Protein AF-A0AAW4PKS8-F1 (afdb_monomer_lite)

Radius of gyration: 24.44 Å; chains: 1; bounding box: 50×35×92 Å

Foldseek 3Di:
DDDDDDDDDDPPPDPPPPPPLVPDPPPDQLQVQLLVLVVLVVVLVVQCVPDDPPHPCNVVSVVSCVVSVVSNVVSLVVNLVVLQVSAPPRDDPVNVVVVSVVQSVCCVPPVDDGPPCPPPRHDD

Organism: NCBI:txid2487747

Sequence (124 aa):
MSCESSNPPRREREPPASDASRGRVPTHNWRPTVVHGAVLWALLLGAALAVPAGHPLELGVAVAGVFVLPVLPVALCCDYRQARRAGTCGPGVAAYLANLARDVRTTLTRGDALGSERRAFDSC

pLDDT: mean 70.2, std 19.13, range [31.42, 94.56]

Secondary structure (DSSP, 8-state):
------PPP-------S-STTSS---SS--HHHHHHHHHHHHHHHHHHHHSPTT-THHHHHHHHHHHHTTHHHHHHHHHHHHHHHH-SS---HHHHHHHHHHHHHHHHHH---TTTT--SSS--

Structure (mmCIF, N/CA/C/O backbone):
data_AF-A0AAW4PKS8-F1
#
_entry.id   AF-A0AAW4PKS8-F1
#
loop_
_atom_site.group_PDB
_atom_site.id
_atom_site.type_symbol
_atom_site.label_atom_id
_atom_site.label_alt_id
_atom_site.label_comp_id
_atom_site.label_asym_id
_atom_site.label_entity_id
_atom_site.label_seq_id
_atom_site.pdbx_PDB_ins_code
_atom_site.Cartn_x
_atom_site.Cartn_y
_atom_site.Cartn_z
_atom_site.occupancy
_atom_site.B_iso_or_equiv
_atom_site.auth_seq_id
_atom_site.auth_comp_id
_atom_site.auth_asym_id
_atom_site.auth_atom_id
_atom_site.pdbx_PDB_model_num
ATOM 1 N N . MET A 1 1 ? 36.293 -14.818 -65.220 1.00 34.94 1 MET A N 1
ATOM 2 C CA . MET A 1 1 ? 35.182 -15.662 -65.709 1.00 34.94 1 MET A CA 1
ATOM 3 C C . MET A 1 1 ? 35.012 -16.767 -64.674 1.00 34.94 1 MET A C 1
ATOM 5 O O . MET A 1 1 ? 35.881 -17.616 -64.587 1.00 34.94 1 MET A O 1
ATOM 9 N N . SER A 1 2 ? 34.273 -16.497 -63.598 1.00 35.00 2 SER A N 1
ATOM 10 C CA . SER A 1 2 ? 32.824 -16.722 -63.420 1.00 35.00 2 SER A CA 1
ATOM 11 C C . SER A 1 2 ? 32.550 -18.143 -62.923 1.00 35.00 2 SER A C 1
ATOM 13 O O . SER A 1 2 ? 32.521 -19.071 -63.717 1.00 35.00 2 SER A O 1
ATOM 15 N N . CYS A 1 3 ? 32.323 -18.283 -61.615 1.00 31.42 3 CYS A N 1
ATOM 16 C CA . CYS A 1 3 ? 31.514 -19.374 -61.079 1.00 31.42 3 CYS A CA 1
ATOM 17 C C . CYS A 1 3 ? 30.221 -18.751 -60.556 1.00 31.42 3 CYS A C 1
ATOM 19 O O . CYS A 1 3 ? 30.213 -17.991 -59.588 1.00 31.42 3 CYS A O 1
ATOM 21 N N . GLU A 1 4 ? 29.164 -19.024 -61.307 1.00 37.81 4 GLU A N 1
ATOM 22 C CA . GLU A 1 4 ? 27.775 -18.664 -61.078 1.00 37.81 4 GLU A CA 1
ATOM 23 C C . GLU A 1 4 ? 27.300 -19.222 -59.729 1.00 37.81 4 GLU A C 1
ATOM 25 O O . GLU A 1 4 ? 27.393 -20.423 -59.480 1.00 37.81 4 GLU A O 1
ATOM 30 N N . SER A 1 5 ? 26.803 -18.351 -58.847 1.00 36.41 5 SER A N 1
ATOM 31 C CA . SER A 1 5 ? 26.128 -18.752 -57.611 1.00 36.41 5 SER A CA 1
ATOM 32 C C . SER A 1 5 ? 24.624 -18.666 -57.839 1.00 36.41 5 SER A C 1
ATOM 34 O O . SER A 1 5 ? 24.058 -17.583 -57.995 1.00 36.41 5 SER A O 1
ATOM 36 N N . SER A 1 6 ? 23.989 -19.829 -57.916 1.00 41.91 6 SER A N 1
ATOM 37 C CA . SER A 1 6 ? 22.546 -19.994 -58.047 1.00 41.91 6 SER A CA 1
ATOM 38 C C . SER A 1 6 ? 21.850 -19.491 -56.773 1.00 41.91 6 SER A C 1
ATOM 40 O O . SER A 1 6 ? 22.020 -20.061 -55.698 1.00 41.91 6 SER A O 1
ATOM 42 N N . ASN A 1 7 ? 21.062 -18.417 -56.877 1.00 43.19 7 ASN A N 1
ATOM 43 C CA . ASN A 1 7 ? 20.226 -17.922 -55.777 1.00 43.19 7 ASN A CA 1
ATOM 44 C C . ASN A 1 7 ? 19.089 -18.914 -55.452 1.00 43.19 7 ASN A C 1
ATOM 46 O O . ASN A 1 7 ? 18.329 -19.258 -56.360 1.00 43.19 7 ASN A O 1
ATOM 50 N N . PRO A 1 8 ? 18.870 -19.303 -54.181 1.00 46.41 8 PRO A N 1
ATOM 51 C CA . PRO A 1 8 ? 17.580 -19.819 -53.735 1.00 46.41 8 PRO A CA 1
ATOM 52 C C . PRO A 1 8 ? 16.597 -18.659 -53.456 1.00 46.41 8 PRO A C 1
ATOM 54 O O . PRO A 1 8 ? 17.015 -17.508 -53.295 1.00 46.41 8 PRO A O 1
ATOM 57 N N . PRO A 1 9 ? 15.277 -18.926 -53.424 1.00 42.09 9 PRO A N 1
ATOM 58 C CA . PRO A 1 9 ? 14.260 -17.886 -53.475 1.00 42.09 9 PRO A CA 1
ATOM 59 C C . PRO A 1 9 ? 14.269 -17.013 -52.220 1.00 42.09 9 PRO A C 1
ATOM 61 O O . PRO A 1 9 ? 14.397 -17.486 -51.089 1.00 42.09 9 PRO A O 1
ATOM 64 N N . ARG A 1 10 ? 14.083 -15.714 -52.461 1.00 45.69 10 ARG A N 1
ATOM 65 C CA . ARG A 1 10 ? 13.855 -14.643 -51.491 1.00 45.69 10 ARG A CA 1
ATOM 66 C C . ARG A 1 10 ? 12.694 -15.022 -50.562 1.00 45.69 10 ARG A C 1
ATOM 68 O O . ARG A 1 10 ? 11.546 -14.707 -50.852 1.00 45.69 10 ARG A O 1
ATOM 75 N N . ARG A 1 11 ? 12.981 -15.678 -49.433 1.00 45.62 11 ARG A N 1
ATOM 76 C CA . ARG A 1 11 ? 12.100 -15.589 -48.264 1.00 45.62 11 ARG A CA 1
ATOM 77 C C . ARG A 1 11 ? 12.184 -14.147 -47.803 1.00 45.62 11 ARG A C 1
ATOM 79 O O . ARG A 1 11 ? 13.238 -13.705 -47.344 1.00 45.62 11 ARG A O 1
ATOM 86 N N . GLU A 1 12 ? 11.096 -13.419 -48.015 1.00 45.03 12 GLU A N 1
ATOM 87 C CA . GLU A 1 12 ? 10.825 -12.158 -47.346 1.00 45.03 12 GLU A CA 1
ATOM 88 C C . GLU A 1 12 ? 11.190 -12.338 -45.875 1.00 45.03 12 GLU A C 1
ATOM 90 O O . GLU A 1 12 ? 10.595 -13.136 -45.151 1.00 45.03 12 GLU A O 1
ATOM 95 N N . ARG A 1 13 ? 12.283 -11.681 -45.480 1.00 45.41 13 ARG A N 1
ATOM 96 C CA . ARG A 1 13 ? 12.653 -11.534 -44.083 1.00 45.41 13 ARG A CA 1
ATOM 97 C C . ARG A 1 13 ? 11.514 -10.753 -43.461 1.00 45.41 13 ARG A C 1
ATOM 99 O O . ARG A 1 13 ? 11.410 -9.544 -43.650 1.00 45.41 13 ARG A O 1
ATOM 106 N N . GLU A 1 14 ? 10.660 -11.496 -42.779 1.00 45.62 14 GLU A N 1
ATOM 107 C CA . GLU A 1 14 ? 9.773 -11.009 -41.744 1.00 45.62 14 GLU A CA 1
ATOM 108 C C . GLU A 1 14 ? 10.536 -9.936 -40.945 1.00 45.62 14 GLU A C 1
ATOM 110 O O . GLU A 1 14 ? 11.687 -10.178 -40.544 1.00 45.62 14 GLU A O 1
ATOM 115 N N . PRO A 1 15 ? 9.994 -8.711 -40.833 1.00 44.25 15 PRO A N 1
ATOM 116 C CA . PRO A 1 15 ? 10.688 -7.620 -40.169 1.00 44.25 15 PRO A CA 1
ATOM 117 C C . PRO A 1 15 ? 11.047 -8.054 -38.744 1.00 44.25 15 PRO A C 1
ATOM 119 O O . PRO A 1 15 ? 10.317 -8.854 -38.150 1.00 44.25 15 PRO A O 1
ATOM 122 N N . PRO A 1 16 ? 12.174 -7.573 -38.183 1.00 42.44 16 PRO A N 1
ATOM 123 C CA . PRO A 1 16 ? 12.543 -7.924 -36.822 1.00 42.44 16 PRO A CA 1
ATOM 124 C C . PRO A 1 16 ? 11.345 -7.635 -35.921 1.00 42.44 16 PRO A C 1
ATOM 126 O O . PRO A 1 16 ? 10.813 -6.526 -35.927 1.00 42.44 16 PRO A O 1
ATOM 129 N N . ALA A 1 17 ? 10.911 -8.643 -35.168 1.00 46.16 17 ALA A N 1
ATOM 130 C CA . ALA A 1 17 ? 9.853 -8.544 -34.172 1.00 46.16 17 ALA A CA 1
ATOM 131 C C . ALA A 1 17 ? 10.304 -7.677 -32.975 1.00 46.16 17 ALA A C 1
ATOM 133 O O . ALA A 1 17 ? 10.262 -8.111 -31.827 1.00 46.16 17 ALA A O 1
ATOM 134 N N . SER A 1 18 ? 10.778 -6.454 -33.233 1.00 45.81 18 SER A N 1
ATOM 135 C CA . SER A 1 18 ? 11.217 -5.493 -32.222 1.00 45.81 18 SER A CA 1
ATOM 136 C C . SER A 1 18 ? 10.093 -4.585 -31.727 1.00 45.81 18 SER A C 1
ATOM 138 O O . SER A 1 18 ? 10.334 -3.796 -30.821 1.00 45.81 18 SER A O 1
ATOM 140 N N . ASP A 1 19 ? 8.871 -4.712 -32.255 1.00 42.00 19 ASP A N 1
ATOM 141 C CA . ASP A 1 19 ? 7.741 -3.852 -31.867 1.00 42.00 19 ASP A CA 1
ATOM 142 C C . ASP A 1 19 ? 6.601 -4.575 -31.130 1.00 42.00 19 ASP A C 1
ATOM 144 O O . ASP A 1 19 ? 5.723 -3.924 -30.566 1.00 42.00 19 ASP A O 1
ATOM 148 N N . ALA A 1 20 ? 6.629 -5.907 -31.006 1.00 42.88 20 ALA A N 1
ATOM 149 C CA . ALA A 1 20 ? 5.594 -6.637 -30.255 1.00 42.88 20 ALA A CA 1
ATOM 150 C C . ALA A 1 20 ? 5.735 -6.506 -28.721 1.00 42.88 20 ALA A C 1
ATOM 152 O O . ALA A 1 20 ? 4.784 -6.755 -27.977 1.00 42.88 20 ALA A O 1
ATOM 153 N N . SER A 1 21 ? 6.907 -6.086 -28.237 1.00 45.66 21 SER A N 1
ATOM 154 C CA . SER A 1 21 ? 7.207 -5.954 -26.804 1.00 45.66 21 SER A CA 1
ATOM 155 C C . SER A 1 21 ? 6.916 -4.557 -26.246 1.00 45.66 21 SER A C 1
ATOM 157 O O . SER A 1 21 ? 6.874 -4.388 -25.031 1.00 45.66 21 SER A O 1
ATOM 159 N N . ARG A 1 22 ? 6.700 -3.553 -27.111 1.00 43.34 22 ARG A N 1
ATOM 160 C CA . ARG A 1 22 ? 6.550 -2.138 -26.718 1.00 43.34 22 ARG A CA 1
ATOM 161 C C . ARG A 1 22 ? 5.128 -1.706 -26.359 1.00 43.34 22 ARG A C 1
ATOM 163 O O . ARG A 1 22 ? 4.941 -0.589 -25.894 1.00 43.34 22 ARG A O 1
ATOM 170 N N . GLY A 1 23 ? 4.133 -2.571 -26.547 1.00 43.50 23 GLY A N 1
ATOM 171 C CA . GLY A 1 23 ? 2.722 -2.221 -26.324 1.00 43.50 23 GLY A CA 1
ATOM 172 C C . GLY A 1 23 ? 1.960 -3.142 -25.376 1.00 43.50 23 GLY A C 1
ATOM 173 O O . GLY A 1 23 ? 0.814 -2.854 -25.035 1.00 43.50 23 GLY A O 1
ATOM 174 N N . ARG A 1 24 ? 2.548 -4.260 -24.936 1.00 45.16 24 ARG A N 1
ATOM 175 C CA . ARG A 1 24 ? 1.829 -5.209 -24.084 1.00 45.16 24 ARG A CA 1
ATOM 176 C C . ARG A 1 24 ? 1.991 -4.786 -22.630 1.00 45.16 24 ARG A C 1
ATOM 178 O O . ARG A 1 24 ? 2.919 -5.221 -21.951 1.00 45.16 24 ARG A O 1
ATOM 185 N N . VAL A 1 25 ? 1.076 -3.925 -22.171 1.00 47.78 25 VAL A N 1
ATOM 186 C CA . VAL A 1 25 ? 0.828 -3.690 -20.741 1.00 47.78 25 VAL A CA 1
ATOM 187 C C . VAL A 1 25 ? 0.890 -5.058 -20.060 1.00 47.78 25 VAL A C 1
ATOM 189 O O . VAL A 1 25 ? 0.163 -5.964 -20.483 1.00 47.78 25 VAL A O 1
ATOM 192 N N . PRO A 1 26 ? 1.790 -5.270 -19.086 1.00 52.50 26 PRO A N 1
ATOM 193 C CA . PRO A 1 26 ? 1.886 -6.559 -18.431 1.00 52.50 26 PRO A CA 1
ATOM 194 C C . PRO A 1 26 ? 0.499 -6.955 -17.924 1.00 52.50 26 PRO A C 1
ATOM 196 O O . PRO A 1 26 ? -0.124 -6.185 -17.196 1.00 52.50 26 PRO A O 1
ATOM 199 N N . THR A 1 27 ? 0.023 -8.146 -18.292 1.00 52.34 27 THR A N 1
ATOM 200 C CA . THR A 1 27 ? -1.313 -8.664 -17.928 1.00 52.34 27 THR A CA 1
ATOM 201 C C . THR A 1 27 ? -1.563 -8.692 -16.415 1.00 52.34 27 THR A C 1
ATOM 203 O O . THR A 1 27 ? -2.701 -8.808 -15.973 1.00 52.34 27 THR A O 1
ATOM 206 N N . HIS A 1 28 ? -0.506 -8.524 -15.617 1.00 58.94 28 HIS A N 1
ATOM 207 C CA . HIS A 1 28 ? -0.551 -8.357 -14.171 1.00 58.94 28 HIS A CA 1
ATOM 208 C C . HIS A 1 28 ? 0.193 -7.084 -13.755 1.00 58.94 28 HIS A C 1
ATOM 210 O O . HIS A 1 28 ? 1.333 -7.156 -13.303 1.00 58.94 28 HIS A O 1
ATOM 216 N N . ASN A 1 29 ? -0.401 -5.906 -13.947 1.00 71.94 29 ASN A N 1
ATOM 217 C CA . ASN A 1 29 ? 0.142 -4.665 -13.396 1.00 71.94 29 ASN A CA 1
ATOM 218 C C . ASN A 1 29 ? -0.099 -4.637 -11.875 1.00 71.94 29 ASN A C 1
ATOM 220 O O . ASN A 1 29 ? -1.242 -4.544 -11.436 1.00 71.94 29 ASN A O 1
ATOM 224 N N . TRP A 1 30 ? 0.967 -4.730 -11.074 1.00 78.25 30 TRP A N 1
ATOM 225 C CA . TRP A 1 30 ? 0.876 -4.715 -9.607 1.00 78.25 30 TRP A CA 1
ATOM 226 C C . TRP A 1 30 ? 0.788 -3.304 -9.015 1.00 78.25 30 TRP A C 1
ATOM 228 O O . TRP A 1 30 ? 0.446 -3.162 -7.841 1.00 78.25 30 TRP A O 1
ATOM 238 N N . ARG A 1 31 ? 1.048 -2.252 -9.807 1.00 77.62 31 ARG A N 1
ATOM 239 C CA . ARG A 1 31 ? 1.015 -0.858 -9.335 1.00 77.62 31 ARG A CA 1
ATOM 240 C C . ARG A 1 31 ? -0.318 -0.453 -8.705 1.00 77.62 31 ARG A C 1
ATOM 242 O O . ARG A 1 31 ? -0.274 0.102 -7.608 1.00 77.62 31 ARG A O 1
ATOM 249 N N . PRO A 1 32 ? -1.484 -0.749 -9.310 1.00 79.69 32 PRO A N 1
ATOM 250 C CA . PRO A 1 32 ? -2.765 -0.535 -8.653 1.00 79.69 32 PRO A CA 1
ATOM 251 C C . PRO A 1 32 ? -2.815 -1.181 -7.271 1.00 79.69 32 PRO A C 1
ATOM 253 O O . PRO A 1 32 ? -3.097 -0.495 -6.295 1.00 79.69 32 PRO A O 1
ATOM 256 N N . THR A 1 33 ? -2.454 -2.457 -7.157 1.00 85.38 33 THR A N 1
ATOM 257 C CA . THR A 1 33 ? -2.458 -3.189 -5.884 1.00 85.38 33 THR A CA 1
ATOM 258 C C . THR A 1 33 ? -1.540 -2.556 -4.840 1.00 85.38 33 THR A C 1
ATOM 260 O O . THR A 1 33 ? -1.924 -2.464 -3.678 1.00 85.38 33 THR A O 1
ATOM 263 N N . VAL A 1 34 ? -0.359 -2.069 -5.236 1.00 84.12 34 VAL A N 1
ATOM 264 C CA . VAL A 1 34 ? 0.559 -1.356 -4.332 1.00 84.12 34 VAL A CA 1
ATOM 265 C C . VAL A 1 34 ? -0.090 -0.089 -3.779 1.00 84.12 34 VAL A C 1
ATOM 267 O O . VAL A 1 34 ? -0.047 0.142 -2.573 1.00 84.12 34 VAL A O 1
ATOM 270 N N . VAL A 1 35 ? -0.719 0.720 -4.633 1.00 82.31 35 VAL A N 1
ATOM 271 C CA . VAL A 1 35 ? -1.338 1.981 -4.202 1.00 82.31 35 VAL A CA 1
ATOM 272 C C . VAL A 1 35 ? -2.567 1.735 -3.333 1.00 82.31 35 VAL A C 1
ATOM 274 O O . VAL A 1 35 ? -2.672 2.324 -2.261 1.00 82.31 35 VAL A O 1
ATOM 277 N N . HIS A 1 36 ? -3.452 0.818 -3.727 1.00 84.06 36 HIS A N 1
ATOM 278 C CA . HIS A 1 36 ? -4.612 0.455 -2.907 1.00 84.06 36 HIS A CA 1
ATOM 279 C C . HIS A 1 36 ? -4.175 -0.156 -1.568 1.00 84.06 36 HIS A C 1
ATOM 281 O O . HIS A 1 36 ? -4.729 0.188 -0.528 1.00 84.06 36 HIS A O 1
ATOM 287 N N . GLY A 1 37 ? -3.138 -0.999 -1.571 1.00 88.56 37 GLY A N 1
ATOM 288 C CA . GLY A 1 37 ? -2.541 -1.549 -0.356 1.00 88.56 37 GLY A CA 1
ATOM 289 C C . GLY A 1 37 ? -1.971 -0.468 0.565 1.00 88.56 37 GLY A C 1
ATOM 290 O O . GLY A 1 37 ? -2.167 -0.539 1.775 1.00 88.56 37 GLY A O 1
ATOM 291 N N . ALA A 1 38 ? -1.325 0.562 0.009 1.00 86.81 38 ALA A N 1
ATOM 292 C CA . ALA A 1 38 ? -0.795 1.687 0.778 1.00 86.81 38 A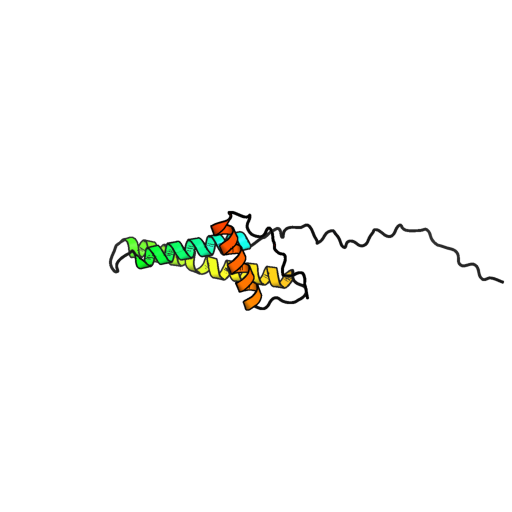LA A CA 1
ATOM 293 C C . ALA A 1 38 ? -1.913 2.529 1.411 1.00 86.81 38 ALA A C 1
ATOM 295 O O . ALA A 1 38 ? -1.814 2.903 2.579 1.00 86.81 38 ALA A O 1
ATOM 296 N N . VAL A 1 39 ? -3.001 2.775 0.673 1.00 88.56 39 VAL A N 1
ATOM 297 C CA . VAL A 1 39 ? -4.195 3.453 1.204 1.00 88.56 39 VAL A CA 1
ATOM 298 C C . VAL A 1 39 ? -4.822 2.639 2.336 1.00 88.56 39 VAL A C 1
ATOM 300 O O . VAL A 1 39 ? -5.112 3.185 3.398 1.00 88.56 39 VAL A O 1
ATOM 303 N N . LEU A 1 40 ? -4.981 1.327 2.148 1.00 89.75 40 LEU A N 1
ATOM 304 C CA . LEU A 1 40 ? -5.549 0.426 3.152 1.00 89.75 40 LEU A CA 1
ATOM 305 C C . LEU A 1 40 ? -4.715 0.410 4.442 1.00 89.75 40 LEU A C 1
ATOM 307 O O . LEU A 1 40 ? -5.264 0.461 5.539 1.00 89.75 40 LEU A O 1
ATOM 311 N N . TRP A 1 41 ? -3.389 0.409 4.308 1.00 93.00 41 TRP A N 1
ATOM 312 C CA . TRP A 1 41 ? -2.458 0.547 5.427 1.00 93.00 41 TRP A CA 1
ATOM 313 C C . TRP A 1 41 ? -2.606 1.883 6.157 1.00 93.00 41 TRP A C 1
ATOM 315 O O . TRP A 1 41 ? -2.643 1.902 7.385 1.00 93.00 41 TRP A O 1
ATOM 325 N N .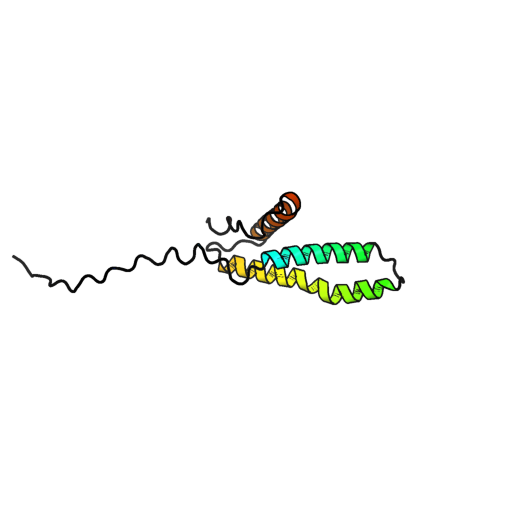 ALA A 1 42 ? -2.712 2.993 5.423 1.00 91.75 42 ALA A N 1
ATOM 326 C CA . ALA A 1 42 ? -2.899 4.311 6.022 1.00 91.75 42 ALA A CA 1
ATOM 327 C C . ALA A 1 42 ? -4.214 4.392 6.816 1.00 91.75 42 ALA A C 1
ATOM 329 O O . ALA A 1 42 ? -4.225 4.905 7.934 1.00 91.75 42 ALA A O 1
ATOM 330 N N . LEU A 1 43 ? -5.301 3.830 6.276 1.00 92.81 43 LEU A N 1
ATOM 331 C CA . LEU A 1 43 ? -6.589 3.739 6.969 1.00 92.81 43 LEU A CA 1
ATOM 332 C C . LEU A 1 43 ? -6.502 2.867 8.225 1.00 92.81 43 LEU A C 1
ATOM 334 O O . LEU A 1 43 ? -7.002 3.266 9.275 1.00 92.81 43 LEU A O 1
ATOM 338 N N . LEU A 1 44 ? -5.839 1.709 8.140 1.00 93.56 44 LEU A N 1
ATOM 339 C CA . LEU A 1 44 ? -5.639 0.820 9.284 1.00 93.56 44 LEU A CA 1
ATOM 340 C C . LEU A 1 44 ? -4.841 1.510 10.399 1.00 93.56 44 LEU A C 1
ATOM 342 O O . LEU A 1 44 ? -5.239 1.446 11.558 1.00 93.56 44 LEU A O 1
ATOM 346 N N . LEU A 1 45 ? -3.742 2.187 10.056 1.00 93.69 45 LEU A N 1
ATOM 347 C CA . LEU A 1 45 ? -2.937 2.945 11.016 1.00 93.69 45 LEU A CA 1
ATOM 348 C C . LEU A 1 45 ? -3.743 4.086 11.643 1.00 93.69 45 LEU A C 1
ATOM 350 O O . LEU A 1 45 ? -3.690 4.272 12.855 1.00 93.69 45 LEU A O 1
ATOM 354 N N . GLY A 1 46 ? -4.527 4.812 10.842 1.00 94.38 46 GLY A N 1
ATOM 355 C CA . GLY A 1 46 ? -5.425 5.851 11.344 1.00 94.38 46 GLY A CA 1
ATOM 356 C C . GLY A 1 46 ? -6.448 5.303 12.342 1.00 94.38 46 GLY A C 1
ATOM 357 O O . GLY A 1 46 ? -6.627 5.875 13.414 1.00 94.38 46 GLY A O 1
ATOM 358 N N . ALA A 1 47 ? -7.064 4.160 12.031 1.00 91.56 47 ALA A N 1
ATOM 359 C CA . ALA A 1 47 ? -7.989 3.484 12.936 1.00 91.56 47 ALA A CA 1
ATOM 360 C C . ALA A 1 47 ? -7.293 3.013 14.223 1.00 91.56 47 ALA A C 1
ATOM 362 O O . ALA A 1 47 ? -7.815 3.236 15.311 1.00 91.56 47 ALA A O 1
ATOM 363 N N . ALA A 1 48 ? -6.100 2.422 14.120 1.00 91.31 48 ALA A N 1
ATOM 364 C CA . ALA A 1 48 ? -5.331 1.960 15.274 1.00 91.31 48 ALA A CA 1
ATOM 365 C C . ALA A 1 48 ? -4.930 3.098 16.225 1.00 91.31 48 ALA A C 1
ATOM 367 O O . ALA A 1 48 ? -4.926 2.903 17.433 1.00 91.31 48 ALA A O 1
ATOM 368 N N . LEU A 1 49 ? -4.626 4.287 15.697 1.00 94.12 49 LEU A N 1
ATOM 369 C CA . LEU A 1 49 ? -4.302 5.463 16.512 1.00 94.12 49 LEU A CA 1
ATOM 370 C C . LEU A 1 49 ? -5.539 6.117 17.142 1.00 94.12 49 LEU A C 1
ATOM 372 O O . LEU A 1 49 ? -5.429 6.746 18.191 1.00 94.12 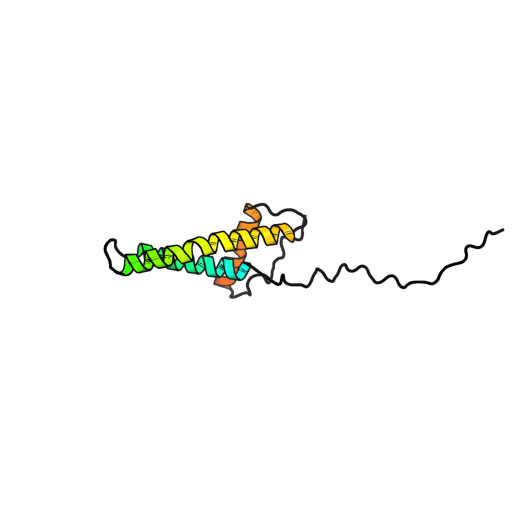49 LEU A O 1
ATOM 376 N N . ALA A 1 50 ? -6.701 6.003 16.497 1.00 93.25 50 ALA A N 1
ATOM 377 C CA . ALA A 1 50 ? -7.944 6.602 16.974 1.00 93.25 50 ALA A CA 1
ATOM 378 C C . ALA A 1 50 ? -8.675 5.736 18.011 1.00 93.25 50 ALA A C 1
ATOM 380 O O . ALA A 1 50 ? -9.430 6.271 18.823 1.00 93.25 50 ALA A O 1
ATOM 381 N N . VAL A 1 51 ? -8.490 4.412 17.976 1.00 90.88 51 VAL A N 1
ATOM 382 C CA . VAL A 1 51 ? -9.155 3.476 18.891 1.00 90.88 51 VAL A CA 1
ATOM 383 C C . VAL A 1 51 ? -8.356 3.362 20.197 1.00 90.88 51 VAL A C 1
ATOM 385 O O . VAL A 1 51 ? -7.217 2.899 20.171 1.00 90.88 51 VAL A O 1
ATOM 388 N N . PRO A 1 52 ? -8.932 3.743 21.353 1.00 87.62 52 PRO A N 1
ATOM 389 C CA . PRO A 1 52 ? -8.265 3.594 22.641 1.00 87.62 52 PRO A CA 1
ATOM 390 C C . PRO A 1 52 ? -8.063 2.123 23.008 1.00 87.62 52 PRO A C 1
ATOM 392 O O . PRO A 1 52 ? -8.903 1.276 22.696 1.00 87.62 52 PRO A O 1
ATOM 395 N N . ALA A 1 53 ? -6.996 1.840 23.754 1.00 87.31 53 ALA A N 1
ATOM 396 C CA . ALA A 1 53 ? -6.772 0.518 24.329 1.00 87.31 53 ALA A CA 1
ATOM 397 C C . ALA A 1 53 ? -7.936 0.117 25.257 1.00 87.31 53 ALA A C 1
ATOM 399 O O . ALA A 1 53 ? -8.389 0.913 26.083 1.00 87.31 53 ALA A O 1
ATOM 400 N N . GLY A 1 54 ? -8.418 -1.117 25.118 1.00 86.25 54 GLY A N 1
ATOM 401 C CA . GLY A 1 54 ? -9.568 -1.660 25.842 1.00 86.25 54 GLY A CA 1
ATOM 402 C C . GLY A 1 54 ? -10.929 -1.353 25.206 1.00 86.25 54 GLY A C 1
ATOM 403 O O . GLY A 1 54 ? -11.955 -1.789 25.729 1.00 86.25 54 GLY A O 1
ATOM 404 N N . HIS A 1 55 ? -10.977 -0.622 24.087 1.00 90.44 55 HIS A N 1
ATOM 405 C CA . HIS A 1 55 ? -12.224 -0.359 23.371 1.00 90.44 55 HIS A CA 1
ATOM 406 C C . HIS A 1 55 ? -12.656 -1.599 22.560 1.00 90.44 55 HIS A C 1
ATOM 408 O O . HIS A 1 55 ? -11.815 -2.227 21.921 1.00 90.44 55 HIS A O 1
ATOM 414 N N . PRO A 1 56 ? -13.954 -1.952 22.471 1.00 89.12 56 PRO A N 1
ATOM 415 C CA . PRO A 1 56 ? -14.403 -3.155 21.750 1.00 89.12 56 PRO A CA 1
ATOM 416 C C . PRO A 1 56 ? -14.016 -3.178 20.260 1.00 89.12 56 PRO A C 1
ATOM 418 O O . PRO A 1 56 ? -13.866 -4.243 19.665 1.00 89.12 56 PRO A O 1
ATOM 421 N N . LEU A 1 57 ? -13.820 -2.003 19.655 1.00 90.56 57 LEU A N 1
ATOM 422 C CA . LEU A 1 57 ? -13.346 -1.876 18.271 1.00 90.56 57 LEU A CA 1
ATOM 423 C C . LEU A 1 57 ? -11.873 -2.274 18.086 1.00 90.56 57 LEU A C 1
ATOM 425 O O . LEU A 1 57 ? -11.468 -2.520 16.953 1.00 90.56 57 LEU A O 1
ATOM 429 N N . GLU A 1 58 ? -11.087 -2.382 19.159 1.00 91.62 58 GLU A N 1
ATOM 430 C CA . GLU A 1 58 ? -9.682 -2.805 19.114 1.00 91.62 58 GLU A CA 1
ATOM 431 C C . GLU A 1 58 ? -9.546 -4.200 18.495 1.00 91.62 58 GLU A C 1
ATOM 433 O O . GLU A 1 58 ? -8.695 -4.413 17.633 1.00 91.62 58 GLU A O 1
ATOM 438 N N . LEU A 1 59 ? -10.454 -5.123 18.836 1.00 91.44 59 LEU A N 1
ATOM 439 C CA . LEU A 1 59 ? -10.497 -6.453 18.227 1.00 91.44 59 LEU A CA 1
ATOM 440 C C . LEU A 1 59 ? -10.740 -6.366 16.715 1.00 91.44 59 LEU A C 1
ATOM 442 O O . LEU A 1 59 ? -10.103 -7.077 15.943 1.00 91.44 59 LEU A O 1
ATOM 446 N N . GLY A 1 60 ? -11.633 -5.472 16.283 1.00 91.19 60 GLY A N 1
ATOM 447 C CA . GLY A 1 60 ? -11.909 -5.242 14.866 1.00 91.19 60 GLY A CA 1
ATOM 448 C C . GLY A 1 60 ? -10.682 -4.721 14.117 1.00 91.19 60 GLY A C 1
ATOM 449 O O . GLY A 1 60 ? -10.358 -5.230 13.045 1.00 91.19 60 GLY A O 1
ATOM 450 N N . VAL A 1 61 ? -9.960 -3.764 14.707 1.00 91.69 61 VAL A N 1
ATOM 451 C CA . VAL A 1 61 ? -8.703 -3.237 14.150 1.00 91.69 61 VAL A CA 1
ATOM 452 C C . VAL A 1 61 ? -7.624 -4.321 14.108 1.00 91.69 61 VAL A C 1
ATOM 454 O O . VAL A 1 61 ? -6.943 -4.455 13.093 1.00 91.69 61 VAL A O 1
ATOM 457 N N . ALA A 1 62 ? -7.495 -5.134 15.158 1.00 92.50 62 ALA A N 1
ATOM 458 C CA . ALA A 1 62 ? -6.528 -6.226 15.214 1.00 92.50 62 ALA A CA 1
ATOM 459 C C . ALA A 1 62 ? -6.808 -7.293 14.145 1.00 92.50 62 ALA A C 1
ATOM 461 O O . ALA A 1 62 ? -5.909 -7.662 13.388 1.00 92.50 62 ALA A O 1
ATOM 462 N N . VAL A 1 63 ? -8.062 -7.743 14.026 1.00 94.06 63 VAL A N 1
ATOM 463 C CA . VAL A 1 63 ? -8.482 -8.719 13.010 1.00 94.06 63 VAL A CA 1
ATOM 464 C C . VAL A 1 63 ? -8.271 -8.154 11.609 1.00 94.06 63 VAL A C 1
ATOM 466 O O . VAL A 1 63 ? -7.663 -8.821 10.776 1.00 94.06 63 VAL A O 1
ATOM 469 N N . ALA A 1 64 ? -8.696 -6.914 11.347 1.00 92.06 64 ALA A N 1
ATOM 470 C CA . ALA A 1 64 ? -8.435 -6.253 10.070 1.00 92.06 64 ALA A CA 1
ATOM 471 C C . ALA A 1 64 ? -6.928 -6.181 9.777 1.00 92.06 64 ALA A C 1
ATOM 473 O O . ALA A 1 64 ? -6.499 -6.478 8.663 1.00 92.06 64 ALA A O 1
ATOM 474 N N . GLY A 1 65 ? -6.115 -5.869 10.788 1.00 90.88 65 GLY A N 1
ATOM 475 C CA . GLY A 1 65 ? -4.662 -5.815 10.682 1.00 90.88 65 GLY A CA 1
ATOM 476 C C . GLY A 1 65 ? -4.044 -7.116 10.183 1.00 90.88 65 GLY A C 1
ATOM 477 O O . GLY A 1 65 ? -3.205 -7.067 9.287 1.00 90.88 65 GLY A O 1
ATOM 478 N N . VAL A 1 66 ? -4.505 -8.275 10.660 1.00 94.56 66 VAL A N 1
ATOM 479 C CA . VAL A 1 66 ? -4.017 -9.592 10.201 1.00 94.56 66 VAL A CA 1
ATOM 480 C C . VAL A 1 66 ? -4.167 -9.765 8.686 1.00 94.56 66 VAL A C 1
ATOM 482 O O . VAL A 1 66 ? -3.281 -10.326 8.041 1.00 94.56 66 VAL A O 1
ATOM 485 N N . PHE A 1 67 ? -5.252 -9.256 8.102 1.00 88.31 67 PHE A N 1
ATOM 486 C CA . PHE A 1 67 ? -5.502 -9.366 6.664 1.00 88.31 67 PHE A CA 1
ATOM 487 C C . PHE A 1 67 ? -4.842 -8.250 5.856 1.00 88.31 67 PHE A C 1
ATOM 489 O O . PHE A 1 67 ? -4.374 -8.498 4.749 1.00 88.31 67 PHE A O 1
ATOM 496 N N . VAL A 1 68 ? -4.787 -7.031 6.392 1.00 89.31 68 VAL A N 1
ATOM 497 C CA . VAL A 1 68 ? -4.293 -5.841 5.684 1.00 89.31 68 VAL A CA 1
ATOM 498 C C . VAL A 1 68 ? -2.768 -5.745 5.699 1.00 89.31 68 VAL A C 1
ATOM 500 O O . VAL A 1 68 ? -2.165 -5.408 4.676 1.00 89.31 68 VAL A O 1
ATOM 503 N N . LEU A 1 69 ? -2.125 -6.065 6.826 1.00 90.06 69 LEU A N 1
ATOM 504 C CA . LEU A 1 69 ? -0.670 -5.995 6.972 1.00 90.06 69 LEU A CA 1
ATOM 505 C C . LEU A 1 69 ? 0.072 -6.764 5.861 1.00 90.06 69 LEU A C 1
ATOM 507 O O . LEU A 1 69 ? 0.919 -6.163 5.212 1.00 90.06 69 LEU A O 1
ATOM 511 N N . PRO A 1 70 ? -0.232 -8.026 5.516 1.00 90.31 70 PRO A N 1
ATOM 512 C CA . PRO A 1 70 ? 0.528 -8.721 4.473 1.00 90.31 70 PRO A CA 1
ATOM 513 C C . PRO A 1 70 ? 0.332 -8.157 3.052 1.00 90.31 70 PRO A C 1
ATOM 515 O O . PRO A 1 70 ? 1.191 -8.377 2.198 1.00 90.31 70 PRO A O 1
ATOM 518 N N . VAL A 1 71 ? -0.746 -7.410 2.775 1.00 88.12 71 VAL A N 1
ATOM 519 C CA . VAL A 1 71 ? -1.103 -6.969 1.410 1.00 88.12 71 VAL A CA 1
ATOM 520 C C . VAL A 1 71 ? -0.032 -6.073 0.793 1.00 88.12 71 VAL A C 1
ATOM 522 O O . VAL A 1 71 ? 0.417 -6.329 -0.325 1.00 88.12 71 VAL A O 1
ATOM 525 N N . LEU A 1 72 ? 0.399 -5.029 1.507 1.00 85.56 72 LEU A N 1
ATOM 526 C CA . LEU A 1 72 ? 1.343 -4.049 0.966 1.00 85.56 72 LEU A CA 1
ATOM 527 C C . LEU A 1 72 ? 2.750 -4.638 0.737 1.00 85.56 72 LEU A C 1
ATOM 529 O O . LEU A 1 72 ? 3.276 -4.454 -0.364 1.00 85.56 72 LEU A O 1
ATOM 533 N N . PRO A 1 73 ? 3.362 -5.389 1.678 1.00 86.19 73 PRO A N 1
ATOM 534 C CA . PRO A 1 73 ? 4.643 -6.055 1.443 1.00 86.19 73 PRO A CA 1
ATOM 535 C C . PRO A 1 73 ? 4.613 -7.017 0.251 1.00 86.19 73 PRO A C 1
ATOM 537 O O . PRO A 1 73 ? 5.535 -7.011 -0.567 1.00 86.19 73 PRO A O 1
ATOM 540 N N . VAL A 1 74 ? 3.547 -7.816 0.118 1.00 88.56 74 VAL A N 1
ATOM 541 C CA . VAL A 1 74 ? 3.394 -8.756 -1.003 1.00 88.56 74 VAL A CA 1
ATOM 542 C C . VAL A 1 74 ? 3.266 -7.998 -2.321 1.00 88.56 74 VAL A C 1
ATOM 544 O O . VAL A 1 74 ? 3.993 -8.299 -3.268 1.00 88.56 74 VAL A O 1
ATOM 547 N N . ALA A 1 75 ? 2.413 -6.971 -2.375 1.00 87.31 75 ALA A N 1
ATOM 548 C CA . ALA A 1 75 ? 2.234 -6.155 -3.570 1.00 87.31 75 ALA A CA 1
ATOM 549 C C . ALA A 1 75 ? 3.539 -5.460 -3.995 1.00 87.31 75 ALA A C 1
ATOM 551 O O . ALA A 1 75 ? 3.898 -5.503 -5.172 1.00 87.31 75 ALA A O 1
ATOM 552 N N . LEU A 1 76 ? 4.286 -4.882 -3.045 1.00 84.69 76 LEU A N 1
ATOM 553 C CA . LEU A 1 76 ? 5.586 -4.251 -3.298 1.00 84.69 76 LEU A CA 1
ATOM 554 C C . LEU A 1 76 ? 6.618 -5.252 -3.818 1.00 84.69 76 LEU A C 1
ATOM 556 O O . LEU A 1 76 ? 7.354 -4.944 -4.753 1.00 84.69 76 LEU A O 1
ATOM 560 N N . CYS A 1 77 ? 6.667 -6.449 -3.233 1.00 84.38 77 CYS A N 1
ATOM 561 C CA . CYS A 1 77 ? 7.566 -7.509 -3.673 1.00 84.38 77 CYS A CA 1
ATOM 562 C C . CYS A 1 77 ? 7.248 -7.937 -5.112 1.00 84.38 77 CYS A C 1
ATOM 564 O O . CYS A 1 77 ? 8.144 -8.013 -5.956 1.00 84.38 77 CYS A O 1
ATOM 566 N N . CYS A 1 78 ? 5.974 -8.177 -5.420 1.00 85.19 78 CYS A N 1
ATOM 567 C CA . CYS A 1 78 ? 5.543 -8.577 -6.753 1.00 85.19 78 CYS A CA 1
ATOM 568 C C . CYS A 1 78 ? 5.791 -7.484 -7.805 1.00 85.19 78 CYS A C 1
ATOM 570 O O . CYS A 1 78 ? 6.324 -7.796 -8.873 1.00 85.19 78 CYS A O 1
ATOM 572 N N . ASP A 1 79 ? 5.492 -6.219 -7.497 1.00 82.38 79 ASP A N 1
ATOM 573 C CA . ASP A 1 79 ? 5.744 -5.090 -8.401 1.00 82.38 79 ASP A CA 1
ATOM 574 C C . ASP A 1 79 ? 7.247 -4.860 -8.622 1.00 82.38 79 ASP A C 1
ATOM 576 O O . ASP A 1 79 ? 7.690 -4.711 -9.762 1.00 82.38 79 ASP A O 1
ATOM 580 N N . TYR A 1 80 ? 8.069 -4.956 -7.569 1.00 79.50 80 TYR A N 1
ATOM 581 C CA . TYR A 1 80 ? 9.528 -4.870 -7.687 1.00 79.50 80 TYR A CA 1
ATOM 582 C C . TYR A 1 80 ? 10.108 -6.007 -8.538 1.00 79.50 80 TYR A C 1
ATOM 584 O O . TYR A 1 80 ? 10.924 -5.772 -9.434 1.00 79.50 80 TYR A O 1
ATOM 592 N N . ARG A 1 81 ? 9.671 -7.255 -8.311 1.00 81.69 81 ARG A N 1
ATOM 593 C CA . ARG A 1 81 ? 10.101 -8.407 -9.122 1.00 81.69 81 ARG A CA 1
ATOM 594 C C . ARG A 1 81 ? 9.682 -8.259 -10.579 1.00 81.69 81 ARG A C 1
ATOM 596 O O . ARG A 1 81 ? 10.434 -8.655 -11.466 1.00 81.69 81 ARG A O 1
ATOM 603 N N . GLN A 1 82 ? 8.506 -7.696 -10.835 1.00 77.44 82 GLN A N 1
ATOM 604 C CA . GLN A 1 82 ? 8.049 -7.416 -12.188 1.00 77.44 82 GLN A CA 1
ATOM 605 C C . GLN A 1 82 ? 8.895 -6.327 -12.857 1.00 77.44 82 GLN A C 1
ATOM 607 O O . GLN A 1 82 ? 9.320 -6.515 -13.995 1.00 77.44 82 GLN A O 1
ATOM 612 N N . ALA A 1 83 ? 9.193 -5.233 -12.152 1.00 72.44 83 ALA A N 1
ATOM 613 C CA . ALA A 1 83 ? 10.062 -4.167 -12.646 1.00 72.44 83 ALA A CA 1
ATOM 614 C C . ALA A 1 83 ? 11.471 -4.689 -12.982 1.00 72.44 83 ALA A C 1
ATOM 616 O O . ALA A 1 83 ? 12.017 -4.376 -14.035 1.00 72.44 83 ALA A O 1
ATOM 617 N N . ARG A 1 84 ? 12.024 -5.569 -12.137 1.00 73.50 84 ARG A N 1
ATOM 618 C CA . ARG A 1 84 ? 13.327 -6.224 -12.351 1.00 73.50 84 ARG A CA 1
ATOM 619 C C . ARG A 1 84 ? 13.373 -7.146 -13.570 1.00 73.50 84 ARG A C 1
ATOM 621 O O . ARG A 1 84 ? 14.447 -7.330 -14.121 1.00 73.50 84 ARG A O 1
ATOM 628 N N . ARG A 1 85 ? 12.248 -7.753 -13.960 1.00 71.19 85 ARG A N 1
ATOM 629 C CA . ARG A 1 85 ? 12.157 -8.613 -15.156 1.00 71.19 85 ARG A CA 1
ATOM 630 C C . ARG A 1 85 ? 11.979 -7.818 -16.448 1.00 71.19 85 ARG A C 1
ATOM 632 O O . ARG A 1 85 ? 12.317 -8.332 -17.505 1.00 71.19 85 ARG A O 1
ATOM 639 N N . ALA A 1 86 ? 11.402 -6.620 -16.358 1.00 66.25 86 ALA A N 1
ATOM 640 C CA . ALA A 1 86 ? 11.137 -5.763 -17.510 1.00 66.25 86 ALA A CA 1
ATOM 641 C C . ALA A 1 86 ? 12.320 -4.840 -17.860 1.00 66.25 86 ALA A C 1
ATOM 643 O O . ALA A 1 86 ? 12.514 -4.548 -19.033 1.00 66.25 86 ALA A O 1
ATOM 644 N N . GLY A 1 87 ? 13.102 -4.386 -16.870 1.00 56.78 87 GLY A N 1
ATOM 645 C CA . GLY A 1 87 ? 14.252 -3.499 -17.094 1.00 56.78 87 GLY A CA 1
ATOM 646 C C . GLY A 1 87 ? 15.526 -4.240 -17.516 1.00 56.78 87 GLY A C 1
ATOM 647 O O . GLY A 1 87 ? 15.880 -5.258 -16.924 1.00 56.78 87 GLY A O 1
ATOM 648 N N . THR A 1 88 ? 16.241 -3.703 -18.508 1.00 48.53 88 THR A N 1
ATOM 649 C CA . THR A 1 88 ? 17.550 -4.195 -18.986 1.00 48.53 88 THR A CA 1
ATOM 650 C C . THR A 1 88 ? 18.702 -3.824 -18.043 1.00 48.53 88 THR A C 1
ATOM 652 O O . THR A 1 88 ? 19.653 -4.591 -17.908 1.00 48.53 88 THR A O 1
ATOM 655 N N . CYS A 1 89 ? 18.583 -2.706 -17.316 1.00 54.38 89 CYS A N 1
ATOM 656 C CA . CYS A 1 89 ? 19.424 -2.352 -16.171 1.00 54.38 89 CYS A CA 1
ATOM 657 C C . CYS A 1 89 ? 18.623 -2.541 -14.881 1.00 54.38 89 CYS A C 1
ATOM 659 O O . CYS A 1 89 ? 17.622 -1.865 -14.658 1.00 54.38 89 CYS A O 1
ATOM 661 N N . GLY A 1 90 ? 19.039 -3.481 -14.028 1.00 58.50 90 GLY A N 1
ATOM 662 C CA . GLY A 1 90 ? 18.316 -3.828 -12.806 1.00 58.50 90 GLY A CA 1
ATOM 663 C C . GLY A 1 90 ? 18.086 -2.600 -11.915 1.00 58.50 90 GLY A C 1
ATOM 664 O O . GLY A 1 90 ? 19.046 -2.114 -11.317 1.00 58.50 90 GLY A O 1
ATOM 665 N N . PRO A 1 91 ? 16.845 -2.108 -11.756 1.00 59.47 91 PRO A N 1
ATOM 666 C CA . PRO A 1 91 ? 16.598 -0.939 -10.931 1.00 59.47 91 PRO A CA 1
ATOM 667 C C . PRO A 1 91 ? 16.956 -1.260 -9.477 1.00 59.47 91 PRO A C 1
ATOM 669 O O . PRO A 1 91 ? 16.482 -2.244 -8.890 1.00 59.47 91 PRO A O 1
ATOM 672 N N . GLY A 1 92 ? 17.829 -0.443 -8.893 1.00 71.19 92 GLY A N 1
ATOM 673 C CA . GLY A 1 92 ? 18.086 -0.476 -7.458 1.00 71.19 92 GLY A CA 1
ATOM 674 C C . GLY A 1 92 ? 16.808 -0.167 -6.672 1.00 71.19 92 GLY A C 1
ATOM 675 O O . GLY A 1 92 ? 15.897 0.495 -7.175 1.00 71.19 92 GLY A O 1
ATOM 676 N N . VAL A 1 93 ? 16.738 -0.629 -5.419 1.00 75.06 93 VAL A N 1
ATOM 677 C CA . VAL A 1 93 ? 15.577 -0.408 -4.532 1.00 75.06 93 VAL A CA 1
ATOM 678 C C . VAL A 1 93 ? 15.249 1.086 -4.409 1.00 75.06 93 VAL A C 1
ATOM 680 O O . VAL A 1 93 ? 14.084 1.465 -4.481 1.00 75.06 93 VAL A O 1
ATOM 683 N N . ALA A 1 94 ? 16.268 1.945 -4.323 1.00 75.62 94 ALA A N 1
ATOM 684 C CA . ALA A 1 94 ? 16.096 3.394 -4.232 1.00 75.62 94 ALA A CA 1
ATOM 685 C C . ALA A 1 94 ? 15.397 4.002 -5.464 1.00 75.62 94 ALA A C 1
ATOM 687 O O . ALA A 1 94 ? 14.455 4.776 -5.315 1.00 75.62 94 ALA A O 1
ATOM 688 N N . ALA A 1 95 ? 15.804 3.616 -6.679 1.00 72.19 95 ALA A N 1
ATOM 689 C CA . ALA A 1 95 ? 15.192 4.108 -7.917 1.00 72.19 95 ALA A CA 1
ATOM 690 C C . ALA A 1 95 ? 13.733 3.641 -8.053 1.00 72.19 95 ALA A C 1
ATOM 692 O O . ALA A 1 95 ? 12.853 4.415 -8.431 1.00 72.19 95 ALA A O 1
ATOM 693 N N . TYR A 1 96 ? 13.460 2.389 -7.674 1.00 76.81 96 TYR A N 1
ATOM 694 C CA . TYR A 1 96 ? 12.100 1.858 -7.624 1.00 76.81 96 TYR A CA 1
ATOM 695 C C . TYR A 1 96 ? 11.211 2.643 -6.649 1.00 76.81 96 TYR A C 1
ATOM 697 O O . TYR A 1 96 ? 10.105 3.045 -7.019 1.00 76.81 96 TYR A O 1
ATOM 705 N N . LEU A 1 97 ? 11.699 2.897 -5.429 1.00 79.00 97 LEU A N 1
ATOM 706 C CA . LEU A 1 97 ? 10.959 3.645 -4.411 1.00 79.00 97 LEU A CA 1
ATOM 707 C C . LEU A 1 97 ? 10.723 5.102 -4.825 1.00 79.00 97 LEU A C 1
ATOM 709 O O . LEU A 1 97 ? 9.624 5.608 -4.628 1.00 79.00 97 LEU A O 1
ATOM 713 N N . ALA A 1 98 ? 11.701 5.761 -5.452 1.00 77.12 98 ALA A N 1
ATOM 714 C CA . ALA A 1 98 ? 11.544 7.127 -5.953 1.00 77.12 98 ALA A CA 1
ATOM 715 C C . ALA A 1 98 ? 10.460 7.224 -7.042 1.00 77.12 98 ALA A C 1
ATOM 717 O O . ALA A 1 98 ? 9.630 8.135 -7.017 1.00 77.12 98 ALA A O 1
ATOM 718 N N . ASN A 1 99 ? 10.424 6.260 -7.968 1.00 76.00 99 ASN A N 1
ATOM 719 C CA . ASN A 1 99 ? 9.372 6.186 -8.981 1.00 76.00 99 ASN A CA 1
ATOM 720 C C . ASN A 1 99 ? 8.011 5.873 -8.358 1.00 76.00 99 ASN A C 1
ATOM 722 O O . ASN A 1 99 ? 7.024 6.506 -8.712 1.00 76.00 99 ASN A O 1
ATOM 726 N N . LEU A 1 100 ? 7.956 4.960 -7.384 1.00 76.38 100 LEU A N 1
ATOM 727 C CA . LEU A 1 100 ? 6.720 4.666 -6.657 1.00 76.38 100 LEU A CA 1
ATOM 728 C C . LEU A 1 100 ? 6.185 5.898 -5.922 1.00 76.38 100 LEU A C 1
ATOM 730 O O . LEU A 1 100 ? 4.999 6.192 -6.011 1.00 76.38 100 LEU A O 1
ATOM 734 N N . ALA A 1 101 ? 7.048 6.642 -5.232 1.00 79.62 101 ALA A N 1
ATOM 735 C CA . ALA A 1 101 ? 6.655 7.861 -4.536 1.00 79.62 101 ALA A CA 1
ATOM 736 C C . ALA A 1 101 ? 6.097 8.912 -5.509 1.00 79.62 101 ALA A C 1
ATOM 738 O O . ALA A 1 101 ? 5.105 9.577 -5.203 1.00 79.62 101 ALA A O 1
ATOM 739 N N . ARG A 1 102 ? 6.701 9.037 -6.699 1.00 76.25 102 ARG A N 1
ATOM 740 C CA . ARG A 1 102 ? 6.197 9.914 -7.759 1.00 76.25 102 ARG A CA 1
ATOM 741 C C . ARG A 1 102 ? 4.828 9.455 -8.263 1.00 76.25 102 ARG A C 1
ATOM 743 O O . ARG A 1 102 ? 3.929 10.286 -8.290 1.00 76.25 102 ARG A O 1
ATOM 750 N N . ASP A 1 103 ? 4.662 8.169 -8.573 1.00 73.06 103 ASP A N 1
ATOM 751 C CA . ASP A 1 103 ? 3.395 7.588 -9.047 1.00 73.06 103 ASP A CA 1
ATOM 752 C C . ASP A 1 103 ? 2.265 7.782 -8.026 1.00 73.06 103 ASP A C 1
ATOM 754 O O . ASP A 1 103 ? 1.153 8.179 -8.371 1.00 73.06 103 ASP A O 1
ATOM 758 N N . VAL A 1 104 ? 2.546 7.545 -6.741 1.00 74.88 104 VAL A N 1
ATOM 759 C CA . VAL A 1 104 ? 1.581 7.778 -5.657 1.00 74.88 104 VAL A CA 1
ATOM 760 C C . VAL A 1 104 ? 1.200 9.256 -5.603 1.00 74.88 104 VAL A C 1
ATOM 762 O O . VAL A 1 104 ? 0.017 9.589 -5.554 1.00 74.88 104 VAL A O 1
ATOM 765 N N . ARG A 1 105 ? 2.181 10.162 -5.673 1.00 78.75 105 ARG A N 1
ATOM 766 C CA . ARG A 1 105 ? 1.928 11.606 -5.635 1.00 78.75 105 ARG A CA 1
ATOM 767 C C . ARG A 1 105 ? 1.109 12.084 -6.832 1.00 78.75 105 ARG A C 1
ATOM 769 O O . ARG A 1 105 ? 0.198 12.885 -6.641 1.00 78.75 105 ARG A O 1
ATOM 776 N N . THR A 1 106 ? 1.410 11.636 -8.048 1.00 72.50 106 THR A N 1
ATOM 777 C CA . THR A 1 106 ? 0.657 12.041 -9.246 1.00 72.50 106 THR A CA 1
ATOM 778 C C . THR A 1 106 ? -0.757 11.488 -9.210 1.00 72.50 106 THR A C 1
ATOM 780 O O . THR A 1 106 ? -1.695 12.232 -9.465 1.00 72.50 106 THR A O 1
ATOM 783 N N . THR A 1 107 ? -0.937 10.244 -8.772 1.00 71.81 107 THR A N 1
ATOM 784 C CA . THR A 1 107 ? -2.272 9.653 -8.611 1.00 71.81 107 THR A CA 1
ATOM 785 C C . THR A 1 107 ? -3.109 10.445 -7.609 1.00 71.81 107 THR A C 1
ATOM 787 O O . THR A 1 107 ? -4.250 10.791 -7.898 1.00 71.81 107 THR A O 1
ATOM 790 N N . LEU A 1 108 ? -2.530 10.805 -6.459 1.00 73.25 108 LEU A N 1
ATOM 791 C CA . LEU A 1 108 ? -3.232 11.559 -5.417 1.00 73.25 108 LEU A CA 1
ATOM 792 C C . LEU A 1 108 ? -3.537 13.011 -5.808 1.00 73.25 108 LEU A C 1
ATOM 794 O O . LEU A 1 108 ? -4.533 13.562 -5.354 1.00 73.25 108 LEU A O 1
ATOM 798 N N . THR A 1 109 ? -2.680 13.649 -6.609 1.00 78.06 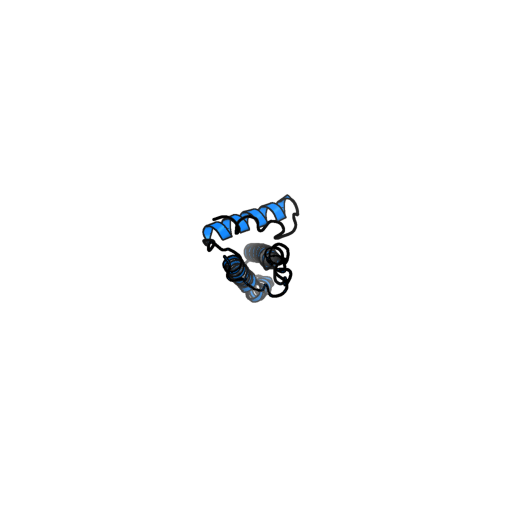109 THR A N 1
ATOM 799 C CA . THR A 1 109 ? -2.814 15.082 -6.934 1.00 78.06 109 THR A CA 1
ATOM 800 C C . THR A 1 109 ? -3.474 15.361 -8.282 1.00 78.06 109 THR A C 1
ATOM 802 O O . THR A 1 109 ? -4.067 16.423 -8.445 1.00 78.06 109 THR A O 1
ATOM 805 N N . ARG A 1 110 ? -3.366 14.447 -9.252 1.00 70.31 110 ARG A N 1
ATOM 806 C CA . ARG A 1 110 ? -3.834 14.630 -10.637 1.00 70.31 110 ARG A CA 1
ATOM 807 C C . ARG A 1 110 ? -4.860 13.596 -11.093 1.00 70.31 110 ARG A C 1
ATOM 809 O O . ARG A 1 110 ? -5.513 13.829 -12.101 1.00 70.31 110 ARG A O 1
ATOM 816 N N . GLY A 1 111 ? -5.022 12.483 -10.373 1.00 64.44 111 GLY A N 1
ATOM 817 C CA . GLY A 1 111 ? -5.936 11.409 -10.777 1.00 64.44 111 GLY A CA 1
ATOM 818 C C . GLY A 1 111 ? -5.471 10.624 -12.009 1.00 64.44 111 GLY A C 1
ATOM 819 O O . GLY A 1 111 ? -6.283 9.957 -12.647 1.00 64.44 111 GLY A O 1
ATOM 820 N N . ASP A 1 112 ? -4.181 10.700 -12.354 1.00 65.38 112 ASP A N 1
ATOM 821 C CA . ASP A 1 112 ? -3.612 9.976 -13.494 1.00 65.38 112 ASP A CA 1
ATOM 822 C C . ASP A 1 112 ? -3.722 8.451 -13.302 1.00 65.38 112 ASP A C 1
ATOM 824 O O . ASP A 1 112 ? -3.602 7.926 -12.191 1.00 65.38 112 ASP A O 1
ATOM 828 N N . ALA A 1 113 ? -3.923 7.714 -14.400 1.00 60.19 113 ALA A N 1
ATOM 829 C CA . ALA A 1 113 ? -4.040 6.259 -14.360 1.00 60.19 113 ALA A CA 1
ATOM 830 C C . ALA A 1 113 ? -2.729 5.590 -13.896 1.00 60.19 113 ALA A C 1
ATOM 832 O O . ALA A 1 113 ? -1.659 5.795 -14.474 1.00 60.19 113 ALA A O 1
ATOM 833 N N . LEU A 1 114 ? -2.829 4.737 -12.872 1.00 61.62 114 LEU A N 1
ATOM 834 C CA . LEU A 1 114 ? -1.701 4.037 -12.254 1.00 61.62 114 LEU A CA 1
ATOM 835 C C . LEU A 1 114 ? -0.923 3.173 -13.260 1.00 61.62 114 LEU A C 1
ATOM 837 O O . LEU A 1 114 ? -1.425 2.168 -13.765 1.00 61.62 114 LEU A O 1
ATOM 841 N N . GLY A 1 115 ? 0.344 3.522 -13.494 1.00 53.88 115 GLY A N 1
ATOM 842 C CA . GLY A 1 115 ? 1.249 2.770 -14.369 1.00 53.88 115 GLY A CA 1
ATOM 843 C C . GLY A 1 115 ? 1.203 3.152 -15.853 1.00 53.88 115 GLY A C 1
ATOM 844 O O . GLY A 1 115 ? 1.788 2.430 -16.658 1.00 53.88 115 GLY A O 1
ATOM 845 N N . SER A 1 116 ? 0.562 4.270 -16.219 1.00 52.78 116 SER A N 1
ATOM 846 C CA . SER A 1 116 ? 0.582 4.824 -17.586 1.00 52.78 116 SER A CA 1
ATOM 847 C C . SER A 1 116 ? 1.972 5.313 -18.029 1.00 52.78 116 SER A C 1
ATOM 849 O O . SER A 1 116 ? 2.263 5.353 -19.222 1.00 52.78 116 SER A O 1
ATOM 851 N N . GLU A 1 117 ? 2.860 5.615 -17.075 1.00 50.66 117 GLU A N 1
ATOM 852 C CA . GLU A 1 117 ? 4.224 6.090 -17.317 1.00 50.66 117 GLU A CA 1
ATOM 853 C C . GLU A 1 117 ? 5.298 5.203 -16.663 1.00 50.66 117 GLU A C 1
ATOM 855 O O . GLU A 1 117 ? 6.152 5.691 -15.922 1.00 50.66 117 GLU A O 1
ATOM 860 N N . ARG A 1 118 ? 5.348 3.894 -16.956 1.00 53.75 118 ARG A N 1
ATOM 861 C CA . ARG A 1 118 ? 6.607 3.135 -16.758 1.00 53.75 118 ARG A CA 1
ATOM 862 C C . ARG A 1 118 ? 7.669 3.646 -17.756 1.00 53.75 118 ARG A C 1
ATOM 864 O O . ARG A 1 118 ? 8.043 2.940 -18.675 1.00 53.75 118 ARG A O 1
ATOM 871 N N . ARG A 1 119 ? 8.129 4.894 -17.597 1.00 51.44 119 ARG A N 1
ATOM 872 C CA . ARG A 1 119 ? 9.078 5.598 -18.484 1.00 51.44 119 ARG A CA 1
ATOM 873 C C . ARG A 1 119 ? 10.538 5.524 -18.036 1.00 51.44 119 ARG A C 1
ATOM 875 O O . ARG A 1 119 ? 11.401 6.035 -18.732 1.00 51.44 119 ARG A O 1
ATOM 882 N N . ALA A 1 120 ? 10.843 4.921 -16.888 1.00 44.19 120 ALA A N 1
ATOM 883 C CA . ALA A 1 120 ? 12.180 5.026 -16.288 1.00 44.19 120 ALA A CA 1
ATOM 884 C C . ALA A 1 120 ? 12.920 3.689 -16.104 1.00 44.19 120 ALA A C 1
ATOM 886 O O . ALA A 1 120 ? 13.892 3.640 -15.356 1.00 44.19 120 ALA A O 1
ATOM 887 N N . PHE A 1 121 ? 12.481 2.607 -16.755 1.00 47.88 121 PHE A N 1
ATOM 888 C CA . PHE A 1 121 ? 13.269 1.363 -16.811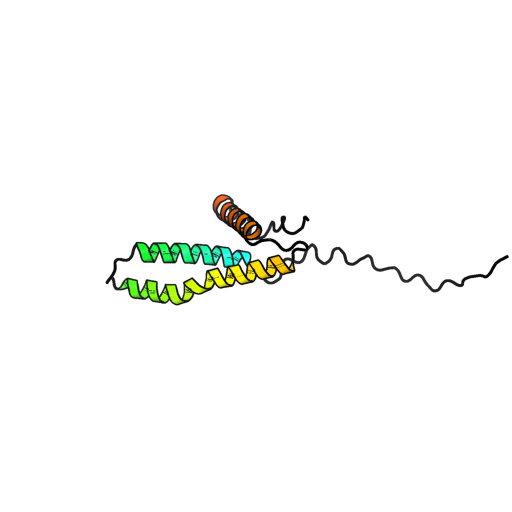 1.00 47.88 121 PHE A CA 1
ATOM 889 C C . PHE A 1 121 ? 13.976 1.160 -18.161 1.00 47.88 121 PHE A C 1
ATOM 891 O O . PHE A 1 121 ? 14.690 0.172 -18.315 1.00 47.88 121 PHE A O 1
ATOM 898 N N . ASP A 1 122 ? 13.808 2.104 -19.094 1.00 41.53 122 ASP A N 1
ATOM 899 C CA . ASP A 1 122 ? 14.256 1.983 -20.487 1.00 41.53 122 ASP A CA 1
ATOM 900 C C . ASP A 1 122 ? 15.614 2.638 -20.780 1.00 41.53 122 ASP A C 1
ATOM 902 O O . ASP A 1 122 ? 16.142 2.463 -21.874 1.00 41.53 122 ASP A O 1
ATOM 906 N N . SER A 1 123 ? 16.209 3.365 -19.832 1.00 42.91 123 SER A N 1
ATOM 907 C CA . SER A 1 123 ? 17.518 3.997 -20.028 1.00 42.91 123 SER A CA 1
ATOM 908 C C . SER A 1 123 ? 18.524 3.511 -18.990 1.00 42.91 123 SER A C 1
ATOM 910 O O . SER A 1 123 ? 18.514 3.956 -17.837 1.00 42.91 123 SER A O 1
ATOM 912 N N . CYS A 1 124 ? 19.382 2.594 -19.430 1.00 47.97 124 CYS A N 1
ATOM 913 C CA . CYS A 1 124 ? 20.809 2.767 -19.200 1.00 47.97 124 CYS A CA 1
ATOM 914 C C . CYS A 1 124 ? 21.274 3.863 -20.187 1.00 47.97 124 CYS A C 1
ATOM 916 O O . CYS A 1 124 ? 22.040 4.739 -19.758 1.00 47.97 124 CYS A O 1
#

=== Feature glossary ===
Legend for the data blocks abov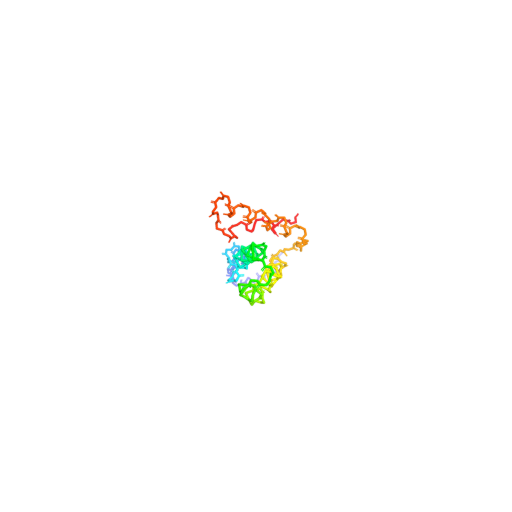e and below:

— What the protein is —

The amino-acid sequence is the protein's primary structure: the linear order of residues from the N-terminus to the C-terminus, written in one-letter code. Everything else here — the 3D coordinates, the secondary structure, the domain annotations — is ultimately a consequence of this string.

Database cross-references. InterPro integrates a dozen domain/family signature databases into unified entries with residue-range hits. GO terms attach function/process/location labels with evidence codes. CATH codes position the fold in a four-level structural taxonomy. Organism is the NCBI-taxonomy species name.

— Where its atoms are —

The mmCIF block holds the 3D Cartesian coordinates of each backbone atom (N, Cα, C, O) in ångströms. mmCIF is the PDB's canonical archive format — a tagged-loop text representation of the atomic model.

The six renders are orthographic views along the three Cartesian axes in both directions. Representation (cartoon, sticks, or surface) and color scheme (sequence-rainbow or by-chain) vary across proteins so the training set covers all the common visualization conventions.

— Local backbone conformation —

Secondary structure is the local, repeating backbone conformation. DSSP classifies it into eight states by reading the hydrogen-bond network: three helix types (H, G, I), two β types (E, B), two non-regular types (T, S), and unstructured coil (-).

SS3 is a coarse helix/strand/coil call (letters a/b/c) made by the P-SEA algorithm from inter-Cα distances and dihedrals. It is less detailed than DSSP but needs only Cα positions.

Backbone dihedral angles. Every residue except chain termini has a φ (preceding-C → N → Cα → C) and a ψ (N → Cα → C → next-N). They are reported in degrees following the IUPAC sign convention. Secondary structure is essentially a statement about which (φ, ψ) basin each residue occupies.

— Global shape and packing —

The geometric summary reports three shape descriptors. Rg (radius of gyration) measures how spread out the Cα atoms are about their centre of mass; compact globular proteins have small Rg, elongated or unfolded ones large. Cα contacts (<8 Å, |i−j|>4) count long-range residue pairs in spatial proximity — high for tightly packed folds, near zero for rods or random coil. The bounding-box extents give the protein's footprint along x, y, z in Å.

Solvent accessibility: the surface area of each residue that a 1.4 Å water probe can touch, in Å². When only backbone atoms are present the absolute values are lower than full-atom SASA (side chains contribute most of the area) and are flagged as backbone-only.

Plot images: a contact map (which residues are close in 3D, as an N×N binary image), a Ramachandran scatter (backbone torsion angles, revealing secondary-structure composition at a glance), and — for AlphaFold structures — a PAE heatmap (pairwise prediction confidence).

— Structural neighborhood —

Foldseek's 3Di representation compresses backbone geometry into a per-residue letter drawn from a learned twenty-state alphabet. It captures the tertiary interaction pattern around each residue — which residues are packed against it in space, regardless of where they are in sequence.

Structural nearest neighbors (via Foldseek easy-search vs the PDB). Reported per hit: target PDB id, E-value, and alignment TM-score. A TM-score above ~0.5 is the conventional threshold for 'same fold'.

— Confidence and disorder —

pLDDT (predicted Local Distance Difference Test) is AlphaFold's per-residue confidence score, ranging from 0 to 100. Values above 90 indicate high confidence (typically well-packed cores); 70–90 is confident; 50–70 low confidence; below 50 usually means the region is disordered or the prediction is unreliable there. AlphaFold stores pLDDT in the mmCIF B-factor column.

For experimental (PDB) structures, the B-factor (temperature factor) quantifies the positional spread of each atom in the crystal — a combination of thermal vibration and static disorder — in units of Å². High B-factors mark flexible loops or poorly resolved regions; low B-factors mark the rigid, well-ordered core.

Predicted Aligned Error (PAE) is an AlphaFold confidence matrix: entry (i, j) is the expected error in the position of residue j, in ångströms, when the prediction is superimposed on the true structure at residue i. Low PAE within a block of residues means that block is internally rigid and well-predicted; high PAE between two blocks means their relative placement is uncertain even if each block individually is confident.